Protein AF-A0A2V7WGE5-F1 (afdb_monomer_lite)

Secondary structure (DSSP, 8-state):
-HHHHHHHHHHHHHHHHHHHHHHS-S----SS-TTSSS-HHHHHHHHHHHHHHHHHHTTS---S-HHHHHHHHHHHHHHHHIIIIIS-PPPSS-HHHHHHHHHHHHHH-S-PPPGGGGGGS--

pLDDT: mean 76.44, std 15.24, range [42.5, 96.88]

Radius of gyration: 19.07 Å; chains: 1; bounding box: 34×36×64 Å

Structure (mmCIF, N/CA/C/O backbone):
data_AF-A0A2V7WGE5-F1
#
_entry.id   AF-A0A2V7WGE5-F1
#
loop_
_atom_site.group_PDB
_atom_site.id
_atom_site.type_symbol
_atom_site.label_atom_id
_atom_site.label_alt_id
_atom_site.label_comp_id
_atom_site.label_asym_id
_atom_site.label_entity_id
_atom_site.label_seq_id
_atom_site.pdbx_PDB_ins_code
_atom_site.Cartn_x
_atom_site.Cartn_y
_atom_site.Cartn_z
_atom_site.occupancy
_atom_site.B_iso_or_equiv
_atom_site.auth_seq_id
_atom_site.auth_comp_id
_atom_site.auth_asym_id
_atom_site.auth_atom_id
_atom_site.pdbx_PDB_model_num
ATOM 1 N N . MET A 1 1 ? 4.518 19.421 1.628 1.00 55.22 1 MET A N 1
ATOM 2 C CA . MET A 1 1 ? 5.176 18.110 1.843 1.00 55.22 1 MET A CA 1
ATOM 3 C C . MET A 1 1 ? 4.694 17.0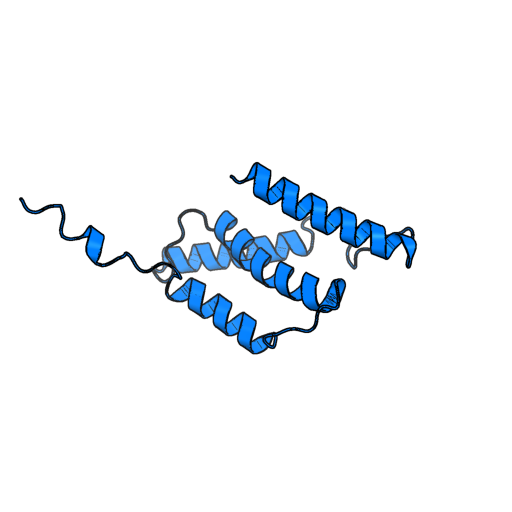64 0.841 1.00 55.22 1 MET A C 1
ATOM 5 O O . MET A 1 1 ? 5.531 16.536 0.125 1.00 55.22 1 MET A O 1
ATOM 9 N N . VAL A 1 2 ? 3.380 16.830 0.714 1.00 62.56 2 VAL A N 1
ATOM 10 C CA . VAL A 1 2 ? 2.806 15.893 -0.279 1.00 62.56 2 VAL A CA 1
ATOM 11 C C . VAL A 1 2 ? 3.229 16.200 -1.734 1.00 62.56 2 VAL A C 1
ATOM 13 O O . VAL A 1 2 ? 3.759 15.292 -2.367 1.00 62.56 2 VAL A O 1
ATOM 16 N N . PRO A 1 3 ? 3.194 17.460 -2.229 1.00 67.31 3 PRO A N 1
ATOM 17 C CA . PRO A 1 3 ? 3.571 17.749 -3.624 1.00 67.31 3 PRO A CA 1
ATOM 18 C C . PRO A 1 3 ? 5.054 17.502 -3.942 1.00 67.31 3 PRO A C 1
ATOM 20 O O . PRO A 1 3 ? 5.417 17.148 -5.059 1.00 67.31 3 PRO A O 1
ATOM 23 N N . PHE A 1 4 ? 5.935 17.672 -2.949 1.00 57.06 4 PHE A N 1
ATOM 24 C CA . PHE A 1 4 ? 7.369 17.417 -3.105 1.00 57.06 4 PHE A CA 1
ATOM 25 C C . PHE A 1 4 ? 7.662 15.916 -3.203 1.00 57.06 4 PHE A C 1
ATOM 27 O O . PHE A 1 4 ? 8.442 15.494 -4.054 1.00 57.06 4 PHE A O 1
ATOM 34 N N . LEU A 1 5 ? 7.014 15.110 -2.355 1.00 48.75 5 LEU A N 1
ATOM 35 C CA . LEU A 1 5 ? 7.140 13.653 -2.397 1.00 48.75 5 LEU A CA 1
ATOM 36 C C . LEU A 1 5 ? 6.595 13.095 -3.715 1.00 48.75 5 LEU A C 1
ATOM 38 O O . LEU A 1 5 ? 7.262 12.279 -4.344 1.00 48.75 5 LEU A O 1
ATOM 42 N N . GLU A 1 6 ? 5.440 13.583 -4.168 1.00 60.00 6 GLU A N 1
ATOM 43 C CA . GLU A 1 6 ? 4.871 13.230 -5.474 1.00 60.00 6 GLU A CA 1
ATOM 44 C C . GLU A 1 6 ? 5.815 13.595 -6.622 1.00 60.00 6 GLU A C 1
ATOM 46 O O . GLU A 1 6 ? 6.101 12.755 -7.472 1.00 60.00 6 GLU A O 1
ATOM 51 N N . SER A 1 7 ? 6.366 14.813 -6.610 1.00 58.72 7 SER A N 1
ATOM 52 C CA . SER A 1 7 ? 7.320 15.270 -7.623 1.00 58.72 7 SER A CA 1
ATOM 53 C C . SER A 1 7 ? 8.575 14.393 -7.672 1.00 58.72 7 SER A C 1
ATOM 55 O O . SER A 1 7 ? 8.987 13.980 -8.755 1.00 58.72 7 SER A O 1
ATOM 57 N N . LYS A 1 8 ? 9.156 14.041 -6.518 1.00 61.22 8 LYS A N 1
ATOM 58 C CA . LYS A 1 8 ? 10.384 13.233 -6.456 1.00 61.22 8 LYS A CA 1
ATOM 59 C C . LYS A 1 8 ? 10.161 11.766 -6.804 1.00 61.22 8 LYS A C 1
ATOM 61 O O . LYS A 1 8 ? 10.996 11.167 -7.482 1.00 61.22 8 LYS A O 1
ATOM 66 N N . LEU A 1 9 ? 9.039 11.187 -6.377 1.00 67.81 9 LEU A N 1
ATOM 67 C CA . LEU A 1 9 ? 8.656 9.835 -6.782 1.00 67.81 9 LEU A CA 1
ATOM 68 C C . LEU A 1 9 ? 8.364 9.785 -8.285 1.00 67.81 9 LEU A C 1
ATOM 70 O O . LEU A 1 9 ? 8.871 8.899 -8.969 1.00 67.81 9 LEU A O 1
ATOM 74 N N . GLY A 1 10 ? 7.633 10.771 -8.811 1.00 67.62 10 GLY A N 1
ATOM 75 C CA . GLY A 1 10 ? 7.358 10.909 -10.240 1.00 67.62 10 GLY A CA 1
ATOM 76 C C . GLY A 1 10 ? 8.629 11.058 -11.076 1.00 67.62 10 GLY A C 1
ATOM 77 O O . GLY A 1 10 ? 8.787 10.358 -12.071 1.00 67.62 10 GLY A O 1
ATOM 78 N N . GLU A 1 11 ? 9.573 11.901 -10.650 1.00 65.12 11 GLU A N 1
ATOM 79 C CA . GLU A 1 11 ? 10.872 12.094 -11.308 1.00 65.12 11 GLU A CA 1
ATOM 80 C C . GLU A 1 11 ? 11.688 10.791 -11.359 1.00 65.12 11 GLU A C 1
ATOM 82 O O . GLU A 1 11 ? 12.223 10.440 -12.412 1.00 65.12 11 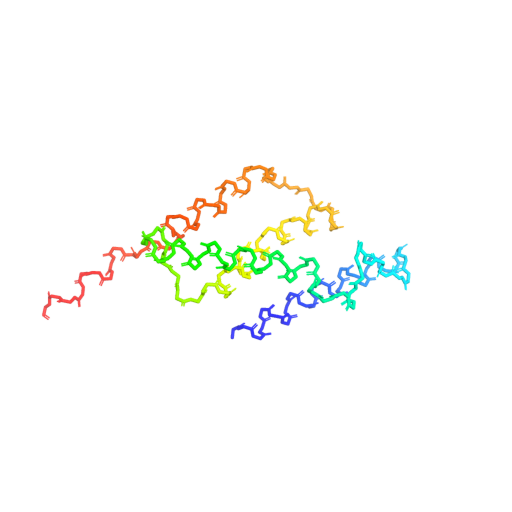GLU A O 1
ATOM 87 N N . ASN A 1 12 ? 11.747 10.041 -10.253 1.00 61.03 12 ASN A N 1
ATOM 88 C CA . ASN A 1 12 ? 12.465 8.765 -10.193 1.00 61.03 12 ASN A CA 1
ATOM 89 C C . ASN A 1 12 ? 11.814 7.686 -11.065 1.00 61.03 12 ASN A C 1
ATOM 91 O O . ASN A 1 12 ? 12.516 7.002 -11.809 1.00 61.03 12 ASN A O 1
ATOM 95 N N . ILE A 1 13 ? 10.483 7.564 -11.022 1.00 68.38 13 ILE A N 1
ATOM 96 C CA . ILE A 1 13 ? 9.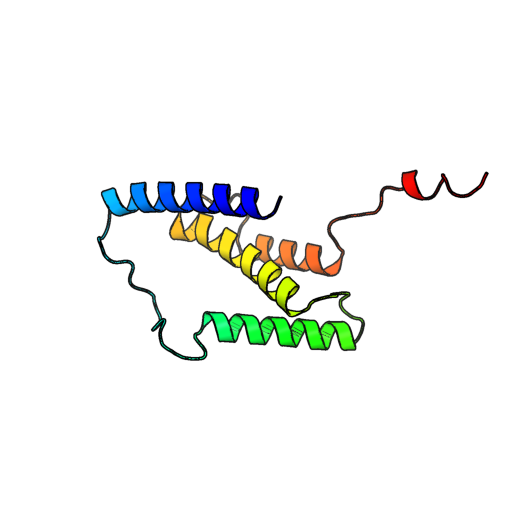738 6.629 -11.875 1.00 68.38 13 ILE A CA 1
ATOM 97 C C . ILE A 1 13 ? 9.933 6.997 -13.349 1.00 68.38 13 ILE A C 1
ATOM 99 O O . ILE A 1 13 ? 10.222 6.120 -14.157 1.00 68.38 13 ILE A O 1
ATOM 103 N N . ALA A 1 14 ? 9.838 8.280 -13.706 1.00 65.69 14 ALA A N 1
ATOM 104 C CA . ALA A 1 14 ? 10.010 8.748 -15.078 1.00 65.69 14 ALA A CA 1
ATOM 105 C C . ALA A 1 14 ? 11.436 8.523 -15.598 1.00 65.69 14 ALA A C 1
ATOM 107 O O . ALA A 1 14 ? 11.604 8.078 -16.730 1.00 65.69 14 ALA A O 1
ATOM 108 N N . ARG A 1 15 ? 12.468 8.785 -14.785 1.00 64.56 15 ARG A N 1
ATOM 109 C CA . ARG A 1 15 ? 13.867 8.496 -15.146 1.00 64.56 15 ARG A CA 1
ATOM 110 C C . ARG A 1 15 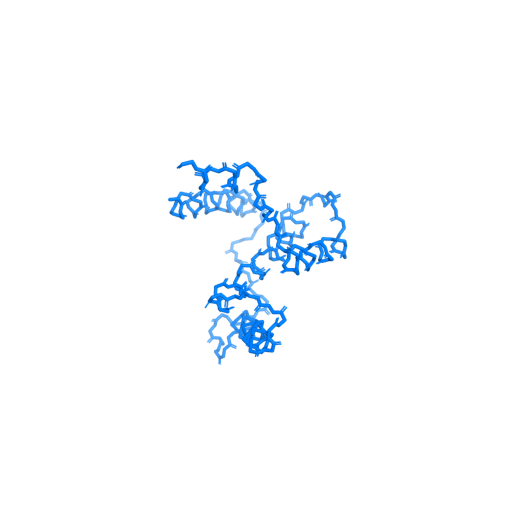? 14.104 7.006 -15.343 1.00 64.56 15 ARG A C 1
ATOM 112 O O . ARG A 1 15 ? 14.736 6.625 -16.323 1.00 64.56 15 ARG A O 1
ATOM 119 N N . TRP A 1 16 ? 13.569 6.181 -14.447 1.00 66.38 16 TRP A N 1
ATOM 120 C CA . TRP A 1 16 ? 13.686 4.731 -14.538 1.00 66.38 16 TRP A CA 1
ATOM 121 C C . TRP A 1 16 ? 12.959 4.173 -15.768 1.00 66.38 16 TRP A C 1
ATOM 123 O O . TRP A 1 16 ? 13.556 3.426 -16.541 1.00 66.38 16 TRP A O 1
ATOM 133 N N . LEU A 1 17 ? 11.708 4.591 -16.000 1.00 66.69 17 LEU A N 1
ATOM 134 C CA . LEU A 1 17 ? 10.946 4.228 -17.195 1.00 66.69 17 LEU A CA 1
ATOM 135 C C . LEU A 1 17 ? 11.677 4.678 -18.452 1.00 66.69 17 LEU A C 1
ATOM 137 O O . LEU A 1 17 ? 11.806 3.884 -19.367 1.00 66.69 17 LEU A O 1
ATOM 141 N N . ARG A 1 18 ? 12.212 5.904 -18.489 1.00 64.81 18 ARG A N 1
ATOM 142 C CA . ARG A 1 18 ? 12.961 6.420 -19.640 1.00 64.81 18 ARG A CA 1
ATOM 143 C C . ARG A 1 18 ? 14.210 5.590 -19.929 1.00 64.81 18 ARG A C 1
ATOM 145 O O . ARG A 1 18 ? 14.420 5.231 -21.083 1.00 64.81 18 ARG A O 1
ATOM 152 N N . ALA A 1 19 ? 14.990 5.257 -18.898 1.00 64.31 19 ALA A N 1
ATOM 153 C CA . ALA A 1 19 ? 16.164 4.393 -19.020 1.00 64.31 19 ALA A CA 1
ATOM 154 C C . ALA A 1 19 ? 15.788 3.002 -19.558 1.00 64.31 19 ALA A C 1
ATOM 156 O O . ALA A 1 19 ? 16.416 2.520 -20.491 1.00 64.31 19 ALA A O 1
ATOM 157 N N . ARG A 1 20 ? 14.698 2.411 -19.053 1.00 59.41 20 ARG A N 1
ATOM 158 C CA . ARG A 1 20 ? 14.189 1.107 -19.505 1.00 59.41 20 ARG A CA 1
ATOM 159 C C . ARG A 1 20 ? 13.554 1.140 -20.891 1.00 59.41 20 ARG A C 1
ATOM 161 O O . ARG A 1 20 ? 13.783 0.227 -21.658 1.00 59.41 20 ARG A O 1
ATOM 168 N N . THR A 1 21 ? 12.807 2.183 -21.253 1.00 58.41 21 THR A N 1
ATOM 169 C CA . THR A 1 21 ? 12.204 2.338 -22.594 1.00 58.41 21 THR A CA 1
ATOM 170 C C . THR A 1 21 ? 13.232 2.624 -23.685 1.00 58.41 21 THR A C 1
ATOM 172 O O . THR A 1 21 ? 12.937 2.415 -24.860 1.00 58.41 21 THR A O 1
ATOM 175 N N . ALA A 1 22 ? 14.423 3.114 -23.320 1.00 57.03 22 ALA A N 1
ATOM 176 C CA . ALA A 1 22 ? 15.547 3.209 -24.245 1.00 57.03 22 ALA A CA 1
ATOM 177 C C . ALA A 1 22 ? 16.148 1.823 -24.563 1.00 57.03 22 ALA A C 1
ATOM 179 O O . ALA A 1 22 ? 16.700 1.658 -25.647 1.00 57.03 22 ALA A O 1
ATOM 180 N N . GLU A 1 23 ? 15.987 0.838 -23.669 1.00 53.81 23 GLU A N 1
ATOM 181 C CA . GLU A 1 23 ? 16.419 -0.557 -23.859 1.00 53.81 23 GLU A CA 1
ATOM 182 C C . GLU A 1 23 ? 15.293 -1.494 -24.355 1.00 53.81 23 GLU A C 1
ATOM 184 O O . GLU A 1 23 ? 15.549 -2.358 -25.188 1.00 53.81 23 GLU A O 1
ATOM 189 N N . GLU A 1 24 ? 14.039 -1.334 -23.912 1.00 53.53 24 GLU A N 1
ATOM 190 C CA . GLU A 1 24 ? 12.933 -2.275 -24.146 1.00 53.53 24 GLU A CA 1
ATOM 191 C C . GLU A 1 24 ? 11.568 -1.551 -24.299 1.00 53.53 24 GLU A C 1
ATOM 193 O O . GLU A 1 24 ? 11.022 -0.981 -23.358 1.00 53.53 24 GLU A O 1
ATOM 198 N N . ALA A 1 25 ? 10.973 -1.657 -25.492 1.00 46.25 25 ALA A N 1
ATOM 199 C CA . ALA A 1 25 ? 9.536 -1.545 -25.794 1.00 46.25 25 ALA A CA 1
ATOM 200 C C . ALA A 1 25 ? 8.813 -0.174 -25.688 1.00 46.25 25 ALA A C 1
ATOM 202 O O . ALA A 1 25 ? 8.471 0.348 -24.630 1.00 46.25 25 ALA A O 1
ATOM 203 N N . ARG A 1 26 ? 8.379 0.316 -26.858 1.00 51.25 26 ARG A N 1
ATOM 204 C CA . ARG A 1 26 ? 7.485 1.471 -27.079 1.00 51.25 26 ARG A CA 1
ATOM 205 C C . ARG A 1 26 ? 6.013 1.262 -26.664 1.00 51.25 26 ARG A C 1
ATOM 207 O O . ARG A 1 26 ? 5.172 2.074 -27.036 1.00 51.25 26 ARG A O 1
ATOM 214 N N . THR A 1 27 ? 5.662 0.232 -25.897 1.00 54.59 27 THR A N 1
ATOM 215 C CA . THR A 1 27 ? 4.262 -0.039 -25.517 1.00 54.59 27 THR A CA 1
ATOM 216 C C . THR A 1 27 ? 4.185 -0.773 -24.182 1.00 54.59 27 THR A C 1
ATOM 218 O O . THR A 1 27 ? 4.439 -1.973 -24.106 1.00 54.59 27 THR A O 1
ATOM 221 N N . LEU A 1 28 ? 3.815 -0.052 -23.122 1.00 60.28 28 LEU A N 1
ATOM 222 C CA . LEU A 1 28 ? 3.495 -0.637 -21.821 1.00 60.28 28 LEU A CA 1
ATOM 223 C C . LEU A 1 28 ? 2.138 -1.358 -21.920 1.00 60.28 28 LEU A C 1
ATOM 225 O O . LEU A 1 28 ? 1.087 -0.730 -21.804 1.00 60.28 28 LEU A O 1
ATOM 229 N N . THR A 1 29 ? 2.146 -2.665 -22.165 1.00 62.94 29 THR A N 1
ATOM 230 C CA . THR A 1 29 ? 0.917 -3.472 -22.178 1.00 62.94 29 THR A CA 1
ATOM 231 C C . THR A 1 29 ? 0.509 -3.802 -20.743 1.00 62.94 29 THR A C 1
ATOM 233 O O . THR A 1 29 ? 1.237 -4.485 -20.023 1.00 62.94 29 THR A O 1
ATOM 236 N N . LEU A 1 30 ? -0.651 -3.306 -20.306 1.00 66.75 30 LEU A N 1
ATOM 237 C CA . LEU A 1 30 ? -1.215 -3.664 -19.004 1.00 66.75 30 LEU A CA 1
ATOM 238 C C . LEU A 1 30 ? -1.786 -5.091 -19.048 1.00 66.75 30 LEU A C 1
ATOM 240 O O . LEU A 1 30 ? -2.365 -5.478 -20.062 1.00 66.75 30 LEU A O 1
ATOM 244 N N . PRO A 1 31 ? -1.708 -5.861 -17.947 1.00 74.00 31 PRO A N 1
ATOM 245 C CA . PRO A 1 31 ? -2.296 -7.201 -17.873 1.00 74.00 31 PRO A CA 1
ATOM 246 C C . PRO A 1 31 ? -3.829 -7.179 -17.709 1.00 74.00 31 PRO A C 1
ATOM 248 O O . PRO A 1 31 ? -4.435 -8.206 -17.423 1.00 74.00 31 PRO A O 1
ATOM 251 N N . PHE A 1 32 ? -4.456 -6.007 -17.827 1.00 74.62 32 PHE A N 1
ATOM 252 C CA . PHE A 1 32 ? -5.898 -5.799 -17.732 1.00 74.62 32 PHE A CA 1
ATOM 253 C C . PHE A 1 32 ? -6.322 -4.627 -18.623 1.00 74.62 32 PHE A C 1
ATOM 255 O O . PHE A 1 32 ? -5.506 -3.753 -18.926 1.00 74.62 32 PHE A O 1
ATOM 262 N N . ASP A 1 33 ? -7.602 -4.576 -18.998 1.00 79.44 33 ASP A N 1
ATOM 263 C CA . ASP A 1 33 ? -8.156 -3.435 -19.728 1.00 79.44 33 ASP A CA 1
ATOM 264 C C . ASP A 1 33 ? -8.353 -2.238 -18.773 1.00 79.44 33 ASP A C 1
ATOM 266 O O . ASP A 1 33 ? -9.165 -2.309 -17.845 1.00 79.44 33 ASP A O 1
ATOM 270 N N . PRO A 1 34 ? -7.646 -1.106 -18.963 1.00 74.00 34 PRO A N 1
ATOM 271 C CA . PRO A 1 34 ? -7.807 0.070 -18.110 1.00 74.00 34 PRO A CA 1
ATOM 272 C C . PRO A 1 34 ? -9.190 0.731 -18.223 1.00 74.00 34 PRO A C 1
ATOM 274 O O . PRO A 1 34 ? -9.545 1.541 -17.360 1.00 74.00 34 PRO A O 1
ATOM 277 N N . ARG A 1 35 ? -9.964 0.416 -19.270 1.00 82.06 35 ARG A N 1
ATOM 278 C CA . ARG A 1 35 ? -11.332 0.912 -19.470 1.00 82.06 35 ARG A CA 1
ATOM 279 C C . ARG A 1 35 ? -12.373 0.096 -18.708 1.00 82.06 35 ARG A C 1
ATOM 281 O O . ARG A 1 35 ? -13.479 0.594 -18.510 1.00 82.06 35 ARG A O 1
ATOM 288 N N . GLU A 1 36 ? -12.029 -1.105 -18.241 1.00 84.69 36 GLU A N 1
ATOM 289 C CA . GLU A 1 36 ? -12.917 -1.937 -17.430 1.00 84.69 36 GLU A CA 1
ATOM 290 C C . GLU A 1 36 ? -13.303 -1.201 -16.134 1.00 84.69 36 GLU A C 1
ATOM 292 O O . GLU A 1 36 ? -12.454 -0.649 -15.420 1.00 84.69 36 GLU A O 1
ATOM 297 N N . ARG A 1 37 ? -14.604 -1.180 -15.816 1.00 86.25 37 ARG A N 1
ATOM 298 C CA . ARG A 1 37 ? -15.143 -0.571 -14.594 1.00 86.25 37 ARG A CA 1
ATOM 299 C C . ARG A 1 37 ? -16.010 -1.585 -13.828 1.00 86.25 37 ARG A C 1
ATOM 301 O O . ARG A 1 37 ? -16.996 -2.049 -14.390 1.00 86.25 37 ARG A O 1
ATOM 308 N N . PRO A 1 38 ? -15.699 -1.881 -12.549 1.00 83.00 38 PRO A N 1
ATOM 309 C CA . PRO A 1 38 ? -14.498 -1.464 -11.819 1.00 83.00 38 PRO A CA 1
ATOM 310 C C . PRO A 1 38 ? -13.260 -2.228 -12.307 1.00 83.00 38 PRO A C 1
ATOM 312 O O . PRO A 1 38 ? -13.307 -3.447 -12.437 1.00 83.00 38 PRO A O 1
ATOM 315 N N .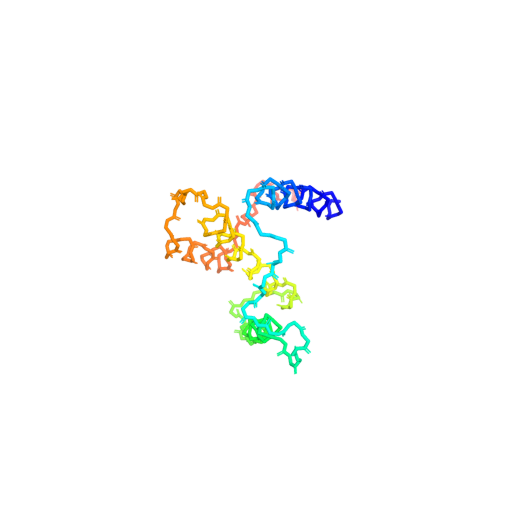 SER A 1 39 ? -12.137 -1.535 -12.511 1.00 83.38 39 SER A N 1
ATOM 316 C CA . SER A 1 39 ? -10.874 -2.178 -12.898 1.00 83.38 39 SER A CA 1
ATOM 317 C C . SER A 1 39 ? -10.333 -3.068 -11.768 1.00 83.38 39 SER A C 1
ATOM 319 O O . SER A 1 39 ? -10.666 -2.837 -10.598 1.00 83.38 39 SER A O 1
ATOM 321 N N . PRO A 1 40 ? -9.461 -4.056 -12.051 1.00 85.69 40 PRO A N 1
ATOM 322 C CA . PRO A 1 40 ? -8.901 -4.915 -11.007 1.00 85.69 40 PRO A CA 1
ATOM 323 C C . PRO A 1 40 ? -8.254 -4.152 -9.829 1.00 85.69 40 PRO A C 1
ATOM 325 O O . PRO A 1 40 ? -8.561 -4.491 -8.683 1.00 85.69 40 PRO A O 1
ATOM 328 N N . PRO A 1 41 ? -7.463 -3.074 -10.037 1.00 83.94 41 PRO A N 1
ATOM 329 C CA . PRO A 1 41 ? -6.954 -2.258 -8.930 1.00 83.94 41 PRO A CA 1
ATOM 330 C C . PRO A 1 41 ? -8.055 -1.569 -8.112 1.00 83.94 41 PRO A C 1
ATOM 332 O O . PRO A 1 41 ? -7.952 -1.483 -6.889 1.00 83.94 41 PRO A O 1
ATOM 335 N N . ALA A 1 42 ? -9.128 -1.106 -8.762 1.00 86.94 42 ALA A N 1
ATOM 336 C CA . ALA A 1 42 ? -10.257 -0.488 -8.071 1.00 86.94 42 ALA A CA 1
ATOM 337 C C . ALA A 1 42 ? -11.009 -1.505 -7.196 1.00 86.94 42 ALA A C 1
ATOM 339 O O . ALA A 1 42 ? -11.391 -1.181 -6.073 1.00 86.94 42 ALA A O 1
ATOM 340 N N . ARG A 1 43 ? -11.160 -2.750 -7.671 1.00 89.69 43 ARG A N 1
ATOM 341 C CA . ARG A 1 43 ? -11.736 -3.850 -6.881 1.00 89.69 43 ARG A CA 1
ATOM 342 C C . ARG A 1 43 ? -10.872 -4.199 -5.669 1.00 89.69 43 ARG A C 1
ATOM 344 O O . ARG A 1 43 ? -11.404 -4.371 -4.577 1.00 89.69 43 ARG A O 1
ATOM 351 N N . ALA A 1 44 ? -9.550 -4.260 -5.842 1.00 89.25 44 ALA A N 1
ATOM 352 C CA . ALA A 1 44 ? -8.620 -4.511 -4.741 1.00 89.25 44 ALA A CA 1
ATOM 353 C C . ALA A 1 44 ? -8.692 -3.409 -3.670 1.00 89.25 44 ALA A C 1
ATOM 355 O O . ALA A 1 44 ? -8.748 -3.713 -2.480 1.00 89.25 44 ALA A O 1
ATOM 356 N N . LEU A 1 45 ? -8.759 -2.139 -4.087 1.00 92.06 45 LEU A N 1
ATOM 357 C CA . LEU A 1 45 ? -8.942 -1.018 -3.168 1.00 92.06 45 LEU A CA 1
ATOM 358 C C . LEU A 1 45 ? -10.250 -1.135 -2.379 1.00 92.06 45 LEU A C 1
ATOM 360 O O . LEU A 1 45 ? -10.217 -1.044 -1.155 1.00 92.06 45 LEU A O 1
ATOM 364 N N . ALA A 1 46 ? -11.373 -1.377 -3.061 1.00 94.38 46 ALA A N 1
ATOM 365 C CA . ALA A 1 46 ? -12.677 -1.518 -2.412 1.00 94.38 46 ALA A CA 1
ATOM 366 C C . ALA A 1 46 ? -12.687 -2.660 -1.380 1.00 94.38 46 ALA A C 1
ATOM 368 O O . ALA A 1 46 ? -13.191 -2.493 -0.272 1.00 94.38 46 ALA A O 1
ATOM 369 N N . LEU A 1 47 ? -12.058 -3.795 -1.704 1.00 95.81 47 LEU A N 1
ATOM 370 C CA . LEU A 1 47 ? -11.958 -4.942 -0.801 1.00 95.81 47 LEU A CA 1
ATOM 371 C C . LEU A 1 47 ? -11.196 -4.606 0.490 1.00 95.81 47 LEU A C 1
ATOM 373 O O . LEU A 1 47 ? -11.642 -4.963 1.585 1.00 95.81 47 LEU A O 1
ATOM 377 N N . VAL A 1 48 ? -10.056 -3.919 0.375 1.00 94.50 48 VAL A N 1
ATOM 378 C CA . VAL A 1 48 ? -9.244 -3.529 1.539 1.00 94.50 48 VAL A CA 1
ATOM 379 C C . VAL A 1 48 ? -9.933 -2.423 2.341 1.00 94.50 48 VAL A C 1
ATOM 381 O O . VAL A 1 48 ? -9.965 -2.496 3.570 1.00 94.50 48 VAL A O 1
ATOM 384 N N . GLU A 1 49 ? -10.539 -1.440 1.669 1.00 96.62 49 GLU A N 1
ATOM 385 C CA . GLU A 1 49 ? -11.339 -0.387 2.306 1.00 96.62 49 GLU A CA 1
ATOM 386 C C . GLU A 1 49 ? -12.464 -0.993 3.152 1.00 96.62 49 GLU A C 1
ATOM 388 O O . GLU A 1 49 ? -12.626 -0.642 4.322 1.00 96.62 49 GLU A O 1
ATOM 393 N N . ASP A 1 50 ? -13.209 -1.949 2.598 1.00 96.88 50 ASP A N 1
ATOM 394 C CA . ASP A 1 50 ? -14.302 -2.605 3.305 1.00 96.88 50 ASP A CA 1
ATOM 395 C C . ASP A 1 50 ? -13.820 -3.449 4.483 1.00 96.88 50 ASP A C 1
ATOM 397 O O . ASP A 1 50 ? -14.475 -3.480 5.531 1.00 96.88 50 ASP A O 1
ATOM 401 N N . TYR A 1 51 ? -12.662 -4.101 4.357 1.00 93.75 51 TYR A N 1
ATOM 402 C CA . TYR A 1 51 ? -12.031 -4.773 5.488 1.00 93.75 51 TYR A CA 1
ATOM 403 C C . TYR A 1 51 ? -11.688 -3.782 6.610 1.00 93.75 51 TYR A C 1
ATOM 405 O O . TYR A 1 51 ? -12.079 -4.015 7.756 1.00 93.75 51 TYR A O 1
ATOM 413 N N . PHE A 1 52 ? -11.039 -2.653 6.303 1.00 92.88 52 PHE A N 1
ATOM 414 C CA . PHE A 1 52 ? -10.708 -1.629 7.303 1.00 92.88 52 PHE A CA 1
ATOM 415 C C . PHE A 1 52 ? -11.952 -1.008 7.929 1.00 92.88 52 PHE A C 1
ATOM 417 O O . PHE A 1 52 ? -12.015 -0.875 9.149 1.00 92.88 52 PHE A O 1
ATOM 424 N N . ARG A 1 53 ? -12.994 -0.741 7.137 1.00 93.75 53 ARG A N 1
ATOM 425 C CA . ARG A 1 53 ? -14.283 -0.251 7.640 1.00 93.75 53 ARG A CA 1
ATOM 426 C C . ARG A 1 53 ? -14.886 -1.212 8.668 1.00 93.75 53 ARG A C 1
ATOM 428 O O . ARG A 1 53 ? -15.324 -0.777 9.733 1.00 93.75 53 ARG A O 1
ATOM 435 N N . ARG A 1 54 ? -14.905 -2.520 8.377 1.00 93.81 54 ARG A N 1
ATOM 436 C CA . ARG A 1 54 ? -15.403 -3.547 9.313 1.00 93.81 54 ARG A CA 1
ATOM 437 C C . ARG A 1 54 ? -14.515 -3.669 10.550 1.00 93.81 54 ARG A C 1
ATOM 439 O O . ARG A 1 54 ? -15.036 -3.712 11.663 1.00 93.81 54 ARG A O 1
ATOM 446 N N . ALA A 1 55 ? -13.196 -3.682 10.371 1.00 89.25 55 ALA A N 1
ATOM 447 C CA . ALA A 1 55 ? -12.241 -3.772 11.470 1.00 89.25 55 ALA A CA 1
ATOM 448 C C . ALA A 1 55 ? -12.390 -2.591 12.443 1.00 89.25 55 ALA A C 1
ATOM 450 O O . ALA A 1 55 ? -12.473 -2.816 13.652 1.00 89.25 55 ALA A O 1
ATOM 451 N N . SER A 1 56 ? -12.540 -1.366 11.930 1.00 87.12 56 SER A N 1
ATOM 452 C CA . SER A 1 56 ? -12.770 -0.173 12.749 1.00 87.12 56 SER A CA 1
ATOM 453 C C . SER A 1 56 ? -14.105 -0.193 13.480 1.00 87.12 56 SER A C 1
ATOM 455 O O . SER A 1 56 ? -14.137 0.092 14.673 1.00 87.12 56 SER A O 1
ATOM 457 N N . ARG A 1 57 ? -15.193 -0.626 12.828 1.00 88.44 57 ARG A N 1
ATOM 458 C CA . ARG A 1 57 ? -16.494 -0.809 13.503 1.00 88.44 57 ARG A CA 1
ATOM 459 C C . ARG A 1 57 ? -16.431 -1.810 14.660 1.00 88.44 57 ARG A C 1
ATOM 461 O O . ARG A 1 57 ? -17.162 -1.657 15.627 1.00 88.44 57 ARG A O 1
ATOM 468 N N . SER A 1 58 ? -15.561 -2.815 14.568 1.00 89.19 58 SER A N 1
ATOM 469 C CA . SER A 1 58 ? -15.349 -3.814 15.626 1.00 89.19 58 SER A CA 1
ATOM 470 C C . SER A 1 58 ? -14.295 -3.421 16.673 1.00 89.19 58 SER A C 1
ATOM 472 O O . SER A 1 58 ? -13.938 -4.249 17.505 1.00 89.19 58 SER A O 1
ATOM 474 N N . GLY A 1 59 ? -13.737 -2.206 16.604 1.00 83.00 59 GLY A N 1
ATOM 475 C CA . GLY A 1 59 ? -12.681 -1.742 17.513 1.00 83.00 59 GLY A CA 1
ATOM 476 C C . GLY A 1 59 ? -11.316 -2.417 17.318 1.00 83.00 59 GLY A C 1
ATOM 477 O O . GLY A 1 59 ? -10.410 -2.217 18.118 1.00 83.00 59 GLY A O 1
ATOM 478 N N . ARG A 1 60 ? -11.135 -3.218 16.258 1.00 83.19 60 ARG A N 1
ATOM 479 C CA . ARG A 1 60 ? -9.877 -3.934 15.971 1.00 83.19 60 ARG A CA 1
ATOM 480 C C . ARG A 1 60 ? -8.815 -3.060 15.307 1.00 83.19 60 ARG A C 1
ATOM 482 O O . ARG A 1 60 ? -7.661 -3.474 15.234 1.00 83.19 60 ARG A O 1
ATOM 489 N N . LEU A 1 61 ? -9.209 -1.909 14.763 1.00 83.94 61 LEU A N 1
ATOM 490 C CA . LEU A 1 61 ? -8.325 -1.019 14.019 1.00 83.94 61 LEU A CA 1
ATOM 491 C C . LEU A 1 61 ? -8.779 0.438 14.146 1.00 83.94 61 LEU A C 1
ATOM 493 O O . LEU A 1 61 ? -9.911 0.772 13.801 1.00 83.94 61 LEU A O 1
ATOM 497 N N . GLU A 1 62 ? -7.883 1.323 14.567 1.00 85.38 62 GLU A N 1
ATOM 498 C CA . GLU A 1 62 ? -8.151 2.761 14.611 1.00 85.38 62 GLU A CA 1
ATOM 499 C C . GLU A 1 62 ? -7.739 3.420 13.293 1.00 85.38 62 GLU A C 1
ATOM 501 O O . GLU A 1 62 ? -6.565 3.694 13.048 1.00 85.38 62 GLU A O 1
ATOM 506 N N . VAL A 1 63 ? -8.718 3.684 12.425 1.00 85.12 63 VAL A N 1
ATOM 507 C CA . VAL A 1 63 ? -8.505 4.384 11.154 1.00 85.12 63 VAL A CA 1
ATOM 508 C C . VAL A 1 63 ? -9.552 5.472 10.992 1.00 85.12 63 VAL A C 1
ATOM 510 O O . VAL A 1 63 ? -10.746 5.194 11.049 1.00 85.12 63 VAL A O 1
ATOM 513 N N . ARG A 1 64 ? -9.114 6.714 10.762 1.00 86.56 64 ARG A N 1
ATOM 514 C CA . ARG A 1 64 ? -10.029 7.844 10.519 1.00 86.56 64 ARG A CA 1
ATOM 515 C C . ARG A 1 64 ? -10.633 7.812 9.118 1.00 86.56 64 ARG A C 1
ATOM 517 O O . ARG A 1 64 ? -11.816 8.075 8.955 1.00 86.56 64 ARG A O 1
ATOM 524 N N . ASP A 1 65 ? -9.812 7.473 8.129 1.00 91.50 65 ASP A N 1
ATOM 525 C CA . ASP A 1 65 ? -10.203 7.352 6.726 1.00 91.50 65 ASP A CA 1
ATOM 526 C C . ASP A 1 65 ? -9.822 5.947 6.219 1.00 91.50 65 ASP A C 1
ATOM 528 O O . ASP A 1 65 ? -8.651 5.698 5.901 1.00 91.50 65 ASP A O 1
ATOM 532 N N . PRO A 1 66 ? -10.785 5.004 6.168 1.00 91.88 66 PRO A N 1
ATOM 533 C CA . PRO A 1 66 ? -10.543 3.642 5.699 1.00 91.88 66 PRO A CA 1
ATOM 534 C C . PRO A 1 66 ? -10.006 3.574 4.268 1.00 91.88 66 PRO A C 1
ATOM 536 O O . PRO A 1 66 ? -9.204 2.692 3.961 1.00 91.88 66 PRO A O 1
ATOM 539 N N . ARG A 1 67 ? -10.409 4.505 3.397 1.00 94.00 67 ARG A N 1
ATOM 540 C CA . ARG A 1 67 ? -10.005 4.517 1.991 1.00 94.00 67 ARG A CA 1
ATOM 541 C C . ARG A 1 67 ? -8.572 5.003 1.838 1.00 94.00 67 ARG A C 1
ATOM 543 O O . ARG A 1 67 ? -7.782 4.362 1.145 1.00 94.00 67 ARG A O 1
ATOM 550 N N . ALA A 1 68 ? -8.212 6.092 2.517 1.00 92.19 68 ALA A N 1
ATOM 551 C CA . ALA A 1 68 ? -6.831 6.570 2.546 1.00 92.19 68 ALA A CA 1
ATOM 552 C C . ALA A 1 68 ? -5.887 5.523 3.156 1.00 92.19 68 ALA A C 1
ATOM 554 O O . ALA A 1 68 ? -4.795 5.292 2.636 1.00 92.19 68 ALA A O 1
ATOM 555 N N . ALA A 1 69 ? -6.316 4.830 4.214 1.00 91.94 69 ALA A N 1
ATOM 556 C CA . ALA A 1 69 ? -5.529 3.747 4.789 1.00 91.94 69 ALA A CA 1
ATOM 557 C C . ALA A 1 69 ? -5.383 2.555 3.841 1.00 91.94 69 ALA A C 1
ATOM 559 O O . ALA A 1 69 ? -4.286 2.013 3.724 1.00 91.94 69 ALA A O 1
ATOM 560 N N . ALA A 1 70 ? -6.448 2.161 3.139 1.00 92.25 70 ALA A N 1
ATOM 561 C CA . ALA A 1 70 ? -6.387 1.087 2.152 1.00 92.25 70 ALA A CA 1
ATOM 562 C C . ALA A 1 70 ? -5.399 1.418 1.022 1.00 92.25 70 ALA A C 1
ATOM 564 O O . ALA A 1 70 ? -4.576 0.576 0.660 1.00 92.25 70 ALA A O 1
ATOM 565 N N . LEU A 1 71 ? -5.408 2.663 0.531 1.00 93.31 71 LEU A N 1
ATOM 566 C CA . LEU A 1 71 ? -4.410 3.156 -0.423 1.00 93.31 71 LEU A CA 1
ATOM 567 C C . LEU A 1 71 ? -2.986 3.086 0.144 1.00 93.31 71 LEU A C 1
ATOM 569 O O . LEU A 1 71 ? -2.086 2.604 -0.538 1.00 93.31 71 LEU A O 1
ATOM 573 N N . ALA A 1 72 ? -2.773 3.517 1.389 1.00 91.81 72 ALA A N 1
ATOM 574 C CA . ALA A 1 72 ? -1.458 3.471 2.028 1.00 91.81 72 ALA A CA 1
ATOM 575 C C . ALA A 1 72 ? -0.955 2.033 2.258 1.00 91.81 72 ALA A C 1
ATOM 577 O O . ALA A 1 72 ? 0.241 1.763 2.130 1.00 91.81 72 ALA A O 1
ATOM 578 N N . PHE A 1 73 ? -1.852 1.103 2.587 1.00 91.38 73 PHE A N 1
ATOM 579 C CA . PHE A 1 73 ? -1.538 -0.316 2.745 1.00 91.38 73 PHE A CA 1
ATOM 580 C C . PHE A 1 73 ? -1.144 -0.945 1.403 1.00 91.38 73 PHE A C 1
ATOM 582 O O . PHE A 1 73 ? -0.065 -1.526 1.277 1.00 91.38 73 PHE A O 1
ATOM 589 N N . LEU A 1 74 ? -1.977 -0.767 0.372 1.00 90.50 74 LEU A N 1
ATOM 590 C CA . LEU A 1 74 ? -1.699 -1.263 -0.978 1.00 90.50 74 LEU A CA 1
ATOM 591 C C . LEU A 1 74 ? -0.438 -0.626 -1.573 1.00 90.50 74 LEU A C 1
ATOM 593 O O . LEU A 1 74 ? 0.333 -1.311 -2.240 1.00 90.50 74 LEU A O 1
ATOM 597 N N . GLY A 1 75 ? -0.190 0.655 -1.290 1.00 90.56 75 GLY A N 1
ATOM 598 C CA . GLY A 1 75 ? 0.998 1.378 -1.737 1.00 90.56 75 GLY A CA 1
ATOM 599 C C . GLY A 1 75 ? 2.306 0.760 -1.240 1.00 90.56 75 GLY A C 1
ATOM 600 O O . GLY A 1 75 ? 3.259 0.674 -2.010 1.00 90.56 75 GLY A O 1
ATOM 601 N N . GLN A 1 76 ? 2.347 0.262 0.000 1.00 91.19 76 GLN A N 1
ATOM 602 C CA . GLN A 1 76 ? 3.528 -0.421 0.553 1.00 91.19 76 GLN A CA 1
ATOM 603 C C . GLN A 1 76 ? 3.824 -1.728 -0.191 1.00 91.19 76 GLN A C 1
ATOM 605 O O . GLN A 1 76 ? 4.952 -1.963 -0.625 1.00 91.19 76 GLN A O 1
ATOM 610 N N . LEU A 1 77 ? 2.794 -2.548 -0.414 1.00 88.56 77 LEU A N 1
ATOM 611 C CA . LEU A 1 77 ? 2.927 -3.800 -1.165 1.00 88.56 77 LEU A CA 1
ATOM 612 C C . LEU A 1 77 ? 3.333 -3.539 -2.620 1.00 88.56 77 LEU A C 1
ATOM 614 O O . LEU A 1 77 ? 4.221 -4.205 -3.152 1.00 88.56 77 LEU A O 1
ATOM 618 N N . HIS A 1 78 ? 2.715 -2.536 -3.246 1.00 86.81 78 HIS A N 1
ATOM 619 C CA . HIS A 1 78 ? 3.020 -2.140 -4.613 1.00 86.81 78 HIS A CA 1
ATOM 620 C C . HIS A 1 78 ? 4.465 -1.653 -4.754 1.00 86.81 78 HIS A C 1
ATOM 622 O O . HIS A 1 78 ? 5.155 -2.089 -5.670 1.00 86.81 78 HIS A O 1
ATOM 628 N N . ALA A 1 79 ? 4.949 -0.813 -3.834 1.00 87.12 79 ALA A N 1
ATOM 629 C CA . ALA A 1 79 ? 6.321 -0.311 -3.857 1.00 87.12 79 ALA A CA 1
ATOM 630 C C . ALA A 1 79 ? 7.349 -1.446 -3.752 1.00 87.12 79 ALA A C 1
ATOM 632 O O . ALA A 1 79 ? 8.297 -1.483 -4.535 1.00 87.12 79 ALA A O 1
ATOM 633 N N . TYR A 1 80 ? 7.134 -2.405 -2.844 1.00 87.75 80 TYR A N 1
ATOM 634 C CA . TYR A 1 80 ? 8.008 -3.571 -2.715 1.00 87.75 80 TYR A CA 1
ATOM 635 C C . TYR A 1 80 ? 8.047 -4.391 -4.014 1.00 87.75 80 TYR A C 1
ATOM 637 O O . TYR A 1 80 ? 9.117 -4.673 -4.555 1.00 87.75 80 TYR A O 1
ATOM 645 N N . VAL A 1 81 ? 6.878 -4.750 -4.558 1.00 82.69 81 VAL A N 1
ATOM 646 C CA . VAL A 1 81 ? 6.802 -5.546 -5.794 1.00 82.69 81 VAL A CA 1
ATOM 647 C C . VAL A 1 81 ? 7.412 -4.789 -6.970 1.00 82.69 81 VAL A C 1
ATOM 649 O O . VAL A 1 81 ? 8.169 -5.376 -7.740 1.00 82.69 81 VAL A O 1
ATOM 652 N N . PHE A 1 82 ? 7.141 -3.491 -7.097 1.00 80.62 82 PHE A N 1
ATOM 653 C CA . PHE A 1 82 ? 7.710 -2.656 -8.145 1.00 80.62 82 PHE A CA 1
ATOM 654 C C . PHE A 1 82 ? 9.244 -2.652 -8.086 1.00 80.62 82 PHE A C 1
ATOM 656 O O . PHE A 1 82 ? 9.891 -3.003 -9.070 1.00 80.62 82 PHE A O 1
ATOM 663 N N . LEU A 1 83 ? 9.844 -2.351 -6.933 1.00 81.69 83 LEU A N 1
ATOM 664 C CA . LEU A 1 83 ? 11.304 -2.289 -6.800 1.00 81.69 83 LEU A CA 1
ATOM 665 C C . LEU A 1 83 ? 11.978 -3.633 -7.118 1.00 81.69 83 LEU A C 1
ATOM 667 O O . LEU A 1 83 ? 12.979 -3.681 -7.833 1.00 81.69 83 LEU A O 1
ATOM 671 N N . HIS A 1 84 ? 11.410 -4.742 -6.651 1.00 81.06 84 HIS A N 1
ATOM 672 C CA . HIS A 1 84 ? 12.088 -6.036 -6.749 1.00 81.06 84 HIS A CA 1
ATOM 673 C C . HIS A 1 84 ? 11.741 -6.827 -8.014 1.00 81.06 84 HIS A C 1
ATOM 675 O O . HIS A 1 84 ? 12.586 -7.529 -8.565 1.00 81.06 84 HIS A O 1
ATOM 681 N N . ARG A 1 85 ? 10.511 -6.713 -8.525 1.00 74.19 85 ARG A N 1
ATOM 682 C CA . ARG A 1 85 ? 10.061 -7.469 -9.709 1.00 74.19 85 ARG A CA 1
ATOM 683 C C . ARG A 1 85 ? 10.130 -6.665 -10.997 1.00 74.19 85 ARG A C 1
ATOM 685 O O . ARG A 1 85 ? 10.415 -7.249 -12.039 1.00 74.19 85 ARG A O 1
ATOM 692 N N . VAL A 1 86 ? 9.906 -5.355 -10.928 1.00 72.62 86 VAL A N 1
ATOM 693 C CA . VAL A 1 86 ? 9.909 -4.477 -12.106 1.00 72.62 86 VAL A CA 1
ATOM 694 C C . VAL A 1 86 ? 11.285 -3.832 -12.267 1.00 72.62 86 VAL A C 1
ATOM 696 O O . VAL A 1 86 ? 11.951 -4.047 -13.281 1.00 72.62 86 VAL A O 1
ATOM 699 N N . VAL A 1 87 ? 11.776 -3.156 -11.224 1.00 76.75 87 VAL A N 1
ATOM 700 C CA . VAL A 1 87 ? 13.097 -2.502 -11.220 1.00 76.75 87 VAL A CA 1
ATOM 701 C C . VAL A 1 87 ? 14.256 -3.500 -11.098 1.00 76.75 87 VAL A C 1
ATOM 703 O O . VAL A 1 87 ? 15.367 -3.176 -11.509 1.00 76.75 87 VAL A O 1
ATOM 706 N N . ARG A 1 88 ? 13.985 -4.746 -10.677 1.00 77.88 88 ARG A N 1
ATOM 707 C CA . ARG A 1 88 ? 14.976 -5.832 -10.511 1.00 77.88 88 ARG A CA 1
ATOM 708 C C . ARG A 1 88 ? 16.069 -5.512 -9.481 1.00 77.88 88 ARG A C 1
ATOM 710 O O . ARG A 1 88 ? 17.186 -5.999 -9.600 1.00 77.88 88 ARG A O 1
ATOM 717 N N . ILE A 1 89 ? 15.748 -4.710 -8.466 1.00 82.44 89 ILE A N 1
ATOM 718 C CA . ILE A 1 89 ? 16.622 -4.542 -7.298 1.00 82.44 89 ILE A CA 1
ATOM 719 C C . ILE A 1 89 ? 16.493 -5.787 -6.423 1.00 82.44 89 ILE A C 1
ATOM 721 O O . ILE A 1 89 ? 15.376 -6.194 -6.108 1.00 82.44 89 ILE A O 1
ATOM 725 N N . GLU A 1 90 ? 17.607 -6.371 -5.992 1.00 88.94 90 GLU A N 1
ATOM 726 C CA . GLU A 1 90 ? 17.580 -7.527 -5.091 1.00 88.94 90 GLU A CA 1
ATOM 727 C C . GLU A 1 90 ? 16.897 -7.163 -3.755 1.00 88.94 90 GLU A C 1
ATOM 729 O O . GLU A 1 90 ? 17.233 -6.138 -3.146 1.00 88.94 90 GLU A O 1
ATOM 734 N N . PRO A 1 91 ? 15.905 -7.941 -3.284 1.00 86.25 91 PRO A N 1
ATOM 735 C CA . PRO A 1 91 ? 15.271 -7.689 -1.999 1.00 86.25 91 PRO A CA 1
ATOM 736 C C . PRO A 1 91 ? 16.211 -7.951 -0.821 1.00 86.25 91 PRO A C 1
ATOM 738 O O . PRO A 1 91 ? 16.610 -9.081 -0.564 1.00 86.25 91 PRO A O 1
ATOM 741 N N . ALA A 1 92 ? 16.447 -6.921 -0.003 1.00 88.56 92 ALA A N 1
ATOM 742 C CA . ALA A 1 92 ? 17.122 -7.076 1.290 1.00 88.56 92 ALA A CA 1
ATOM 743 C C . ALA A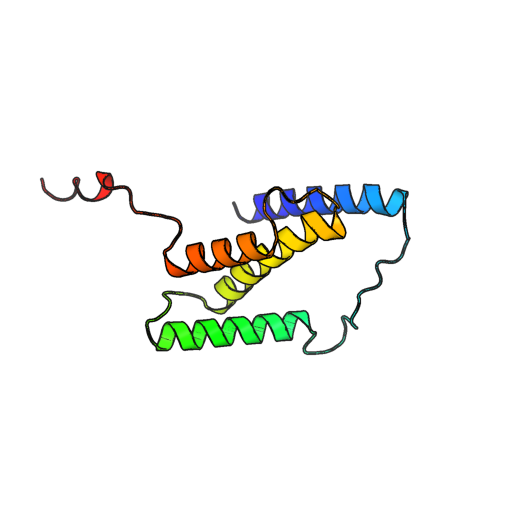 1 92 ? 16.306 -7.918 2.295 1.00 88.56 92 ALA A C 1
ATOM 745 O O . ALA A 1 92 ? 16.855 -8.474 3.243 1.00 88.56 92 ALA A O 1
ATOM 746 N N . VAL A 1 93 ? 14.984 -7.997 2.106 1.00 90.56 93 VAL A N 1
ATOM 747 C CA . VAL A 1 93 ? 14.058 -8.786 2.930 1.00 90.56 93 VAL A CA 1
ATOM 748 C C . VAL A 1 93 ? 13.113 -9.535 2.004 1.00 90.56 93 VAL A C 1
ATOM 750 O O . VAL A 1 93 ? 12.494 -8.911 1.147 1.00 90.56 93 VAL A O 1
ATOM 753 N N . ALA A 1 94 ? 12.960 -10.848 2.186 1.00 90.06 94 ALA A N 1
ATOM 754 C CA . ALA A 1 94 ? 12.053 -11.668 1.382 1.00 90.06 94 ALA A CA 1
ATOM 755 C C . ALA A 1 94 ? 10.580 -11.237 1.526 1.00 90.06 94 ALA A C 1
ATOM 757 O O . ALA A 1 94 ? 10.144 -10.823 2.602 1.00 90.06 94 ALA A O 1
ATOM 758 N N . LEU A 1 95 ? 9.792 -11.396 0.454 1.00 85.88 95 LEU A N 1
ATOM 759 C CA . LEU A 1 95 ? 8.397 -10.936 0.398 1.00 85.88 95 LEU A CA 1
ATOM 760 C C . LEU A 1 95 ? 7.531 -11.448 1.563 1.00 85.88 95 LEU A C 1
ATOM 762 O O . LEU A 1 95 ? 6.838 -10.619 2.153 1.00 85.88 95 LEU A O 1
ATOM 766 N N . PRO A 1 96 ? 7.569 -12.742 1.953 1.00 89.50 96 PRO A N 1
ATOM 767 C CA . PRO A 1 96 ? 6.769 -13.218 3.083 1.00 89.50 96 PRO A CA 1
ATOM 768 C C . PRO A 1 96 ? 7.071 -12.441 4.368 1.00 89.50 96 PRO A C 1
ATOM 770 O O . PRO A 1 96 ? 6.162 -11.953 5.038 1.00 89.50 96 PRO A O 1
ATOM 773 N N . ARG A 1 97 ? 8.360 -12.218 4.649 1.00 90.94 97 ARG A N 1
ATOM 774 C CA . ARG A 1 97 ? 8.805 -11.484 5.835 1.00 90.94 97 ARG A CA 1
ATOM 775 C C . ARG A 1 97 ? 8.446 -9.999 5.776 1.00 90.94 97 ARG A C 1
ATOM 777 O O . ARG A 1 97 ? 8.100 -9.402 6.796 1.00 90.94 97 ARG A O 1
ATOM 784 N N . TYR A 1 98 ? 8.500 -9.397 4.590 1.00 92.00 98 TYR A N 1
ATOM 785 C CA . TYR A 1 98 ? 8.055 -8.021 4.386 1.00 92.00 98 TYR A CA 1
ATOM 786 C C . TYR A 1 98 ? 6.552 -7.867 4.664 1.00 92.00 98 TYR A C 1
ATOM 788 O O . TYR A 1 98 ? 6.159 -6.958 5.393 1.00 92.00 98 TYR A O 1
ATOM 796 N N . VAL A 1 99 ? 5.716 -8.782 4.159 1.00 88.75 99 VAL A N 1
ATOM 797 C CA . VAL A 1 99 ? 4.259 -8.762 4.384 1.00 88.75 99 VAL A CA 1
ATOM 798 C C . VAL A 1 99 ? 3.926 -8.888 5.871 1.00 88.75 99 VAL A C 1
ATOM 800 O O . VAL A 1 99 ? 3.124 -8.103 6.378 1.00 88.75 99 VAL A O 1
ATOM 803 N N . GLU A 1 100 ? 4.575 -9.808 6.591 1.00 90.69 100 GLU A N 1
ATOM 804 C CA . GLU A 1 100 ? 4.434 -9.918 8.052 1.00 90.69 100 GLU A CA 1
ATOM 805 C C . GLU A 1 100 ? 4.768 -8.601 8.759 1.00 90.69 100 GLU A C 1
ATOM 807 O O . GLU A 1 100 ? 4.031 -8.160 9.641 1.00 90.69 100 GLU A O 1
ATOM 812 N N . THR A 1 101 ? 5.852 -7.947 8.337 1.00 91.06 101 THR A N 1
ATOM 813 C CA . THR A 1 101 ? 6.314 -6.684 8.925 1.00 91.06 101 THR A CA 1
ATOM 814 C C . THR A 1 101 ? 5.316 -5.552 8.674 1.00 91.06 101 THR A C 1
ATOM 816 O O . THR A 1 101 ? 5.004 -4.792 9.590 1.00 91.06 101 THR A O 1
ATOM 819 N N . VAL A 1 102 ? 4.757 -5.453 7.462 1.00 90.25 102 VAL A N 1
ATOM 820 C CA . VAL A 1 102 ? 3.700 -4.479 7.148 1.00 90.25 102 VAL A CA 1
ATOM 821 C C . VAL A 1 102 ? 2.492 -4.709 8.060 1.00 90.25 102 VAL A C 1
ATOM 823 O O . VAL A 1 102 ? 2.017 -3.770 8.698 1.00 90.25 102 VAL A O 1
ATOM 826 N N . VAL A 1 103 ? 2.021 -5.951 8.193 1.00 87.50 103 VAL A N 1
ATOM 827 C CA . VAL A 1 103 ? 0.886 -6.277 9.075 1.00 87.50 103 VAL A CA 1
ATOM 828 C C . VAL A 1 103 ? 1.190 -5.929 10.535 1.00 87.50 103 VAL A C 1
ATOM 830 O O . VAL A 1 103 ? 0.333 -5.370 11.222 1.00 87.50 103 VAL A O 1
ATOM 833 N N . GLU A 1 104 ? 2.403 -6.209 11.015 1.00 87.38 104 GLU A N 1
ATOM 834 C CA . GLU A 1 104 ? 2.829 -5.855 12.369 1.00 87.38 104 GLU A CA 1
ATOM 835 C C . GLU A 1 104 ? 2.773 -4.340 12.611 1.00 87.38 104 GLU A C 1
ATOM 837 O O . GLU A 1 104 ? 2.205 -3.902 13.617 1.00 87.38 104 GLU A O 1
ATOM 842 N N . VAL A 1 105 ? 3.307 -3.546 11.679 1.00 87.38 105 VAL A N 1
ATOM 843 C CA . VAL A 1 105 ? 3.299 -2.077 11.741 1.00 87.38 105 VAL A CA 1
ATOM 844 C C . VAL A 1 105 ? 1.874 -1.536 11.824 1.00 87.38 105 VAL A C 1
ATOM 846 O O . VAL A 1 105 ? 1.586 -0.692 12.673 1.00 87.38 105 VAL A O 1
ATOM 849 N N . TRP A 1 106 ? 0.968 -2.047 10.991 1.00 82.69 106 TRP A N 1
ATOM 850 C CA . TRP A 1 106 ? -0.436 -1.635 11.006 1.00 82.69 106 TRP A CA 1
ATOM 851 C C . TRP A 1 106 ? -1.174 -2.072 12.275 1.00 82.69 106 TRP A C 1
ATOM 853 O O . TRP A 1 106 ? -2.055 -1.356 12.743 1.00 82.69 106 TRP A O 1
ATOM 863 N N . ARG A 1 107 ? -0.808 -3.216 12.866 1.00 79.44 107 ARG A N 1
ATOM 864 C CA . ARG A 1 107 ? -1.435 -3.722 14.096 1.00 79.44 107 ARG A CA 1
ATOM 865 C C . ARG A 1 107 ? -0.969 -2.987 15.353 1.00 79.44 107 ARG A C 1
ATOM 867 O O . ARG A 1 107 ? -1.759 -2.812 16.275 1.00 79.44 107 ARG A O 1
ATOM 874 N N . ARG A 1 108 ? 0.316 -2.637 15.439 1.00 75.62 108 ARG A N 1
ATOM 875 C CA . ARG A 1 108 ? 0.934 -2.079 16.659 1.00 75.62 108 ARG A CA 1
ATOM 876 C C . ARG A 1 108 ? 1.109 -0.561 16.615 1.00 75.62 108 ARG A C 1
ATOM 878 O O . ARG A 1 108 ? 1.320 0.045 17.663 1.00 75.62 108 ARG A O 1
ATOM 885 N N . GLY A 1 109 ? 1.031 0.034 15.426 1.00 67.50 109 GLY A N 1
ATOM 886 C CA . GLY A 1 109 ? 1.499 1.389 15.168 1.00 67.50 109 GLY A CA 1
ATOM 887 C C . GLY A 1 109 ? 3.031 1.453 15.140 1.00 67.50 109 GLY A C 1
ATOM 888 O O . GLY A 1 109 ? 3.714 0.854 15.969 1.00 67.50 109 GLY A O 1
ATOM 889 N N . ALA A 1 110 ? 3.595 2.197 14.185 1.00 58.44 110 ALA A N 1
ATOM 890 C CA . ALA A 1 110 ? 5.048 2.395 14.085 1.00 58.44 110 ALA A CA 1
ATOM 891 C C . ALA A 1 110 ? 5.582 3.491 15.025 1.00 58.44 110 ALA A C 1
ATOM 893 O O . ALA A 1 110 ? 6.771 3.517 15.336 1.00 58.44 110 ALA A O 1
ATOM 894 N N . ILE A 1 111 ? 4.719 4.413 15.468 1.00 58.78 111 ILE A N 1
ATOM 895 C CA . ILE A 1 111 ? 5.123 5.608 16.215 1.00 58.78 111 ILE A CA 1
ATOM 896 C C . ILE A 1 111 ? 4.719 5.438 17.679 1.00 58.78 111 ILE A C 1
ATOM 898 O O . ILE A 1 111 ? 3.559 5.619 18.043 1.00 58.78 111 ILE A O 1
ATOM 902 N N . ARG A 1 112 ? 5.690 5.115 18.539 1.00 53.81 112 ARG A N 1
ATOM 903 C CA . ARG A 1 112 ? 5.511 5.243 19.990 1.00 53.81 112 ARG A CA 1
ATOM 904 C C . ARG A 1 112 ? 5.598 6.725 20.374 1.00 53.81 112 ARG A C 1
ATOM 906 O O . ARG A 1 112 ? 6.555 7.382 19.960 1.00 53.81 112 ARG A O 1
ATOM 913 N N . PRO A 1 113 ? 4.676 7.263 21.192 1.00 51.78 113 PRO A N 1
ATOM 914 C CA . PRO A 1 113 ? 4.864 8.583 21.773 1.00 51.78 113 PRO A CA 1
ATOM 915 C C . PRO A 1 113 ? 6.152 8.584 22.599 1.00 51.78 113 PRO A C 1
ATOM 917 O O . PRO A 1 113 ? 6.366 7.698 23.432 1.00 51.78 113 PRO A O 1
ATOM 920 N N . SER A 1 114 ? 7.017 9.575 22.385 1.00 50.72 114 SER A N 1
ATOM 921 C CA . SER A 1 114 ? 8.165 9.774 23.264 1.00 50.72 114 SER A CA 1
ATOM 922 C C . SER A 1 114 ? 7.670 10.017 24.694 1.00 50.72 114 SER A C 1
ATOM 924 O O . SER A 1 114 ? 6.876 10.930 24.936 1.00 50.72 114 SER A O 1
ATOM 926 N N . ARG A 1 115 ? 8.173 9.237 25.660 1.00 55.31 115 ARG A N 1
ATOM 927 C CA . ARG A 1 115 ? 7.874 9.381 27.101 1.00 55.31 115 ARG A CA 1
ATOM 928 C C . ARG A 1 115 ? 8.144 10.794 27.645 1.00 55.31 115 ARG A C 1
ATOM 930 O O . ARG A 1 115 ? 7.628 11.142 28.702 1.00 55.31 115 ARG A O 1
ATOM 937 N N . SER A 1 116 ? 8.906 11.625 26.934 1.00 51.84 116 SER A N 1
ATOM 938 C CA . SER A 1 116 ? 9.198 13.007 27.328 1.00 51.84 116 SER A CA 1
ATOM 939 C C . SER A 1 116 ? 8.038 13.998 27.139 1.00 51.84 116 SER A C 1
ATOM 941 O O . SER A 1 116 ? 8.081 15.071 27.734 1.00 51.84 116 SER A O 1
ATOM 943 N N . ALA A 1 117 ? 6.977 13.659 26.396 1.00 51.97 117 ALA A N 1
ATOM 944 C CA . ALA A 1 117 ? 5.834 14.563 26.199 1.00 51.97 117 ALA A CA 1
ATOM 945 C C . ALA A 1 117 ? 4.818 14.557 27.362 1.00 51.97 117 ALA A C 1
ATOM 947 O O . ALA A 1 117 ? 4.059 15.509 27.523 1.00 51.97 117 ALA A O 1
ATOM 948 N N . VAL A 1 118 ? 4.814 13.515 28.202 1.00 52.66 118 VAL A N 1
ATOM 949 C CA . VAL A 1 118 ? 3.832 13.361 29.296 1.00 52.66 118 VAL A CA 1
ATOM 950 C C . VAL A 1 118 ? 4.211 14.186 30.534 1.00 52.66 118 VAL A C 1
ATOM 952 O O . VAL A 1 118 ? 3.354 14.550 31.329 1.00 52.66 118 VAL A O 1
ATOM 955 N N . ARG A 1 119 ? 5.487 14.561 30.685 1.00 51.38 119 ARG A N 1
ATOM 956 C CA . ARG A 1 119 ? 6.005 15.176 31.919 1.00 51.38 119 ARG A CA 1
ATOM 957 C C . ARG A 1 119 ? 5.909 16.712 31.970 1.00 51.38 119 ARG A C 1
ATOM 959 O O . ARG A 1 119 ? 6.385 17.306 32.926 1.00 51.38 119 ARG A O 1
ATOM 966 N N . LYS A 1 120 ? 5.305 17.366 30.966 1.00 50.72 120 LYS A N 1
ATOM 967 C CA . LYS A 1 120 ? 5.213 18.842 30.858 1.00 50.72 120 LYS A CA 1
ATOM 968 C C . LYS A 1 120 ? 3.809 19.438 31.072 1.00 50.72 120 LYS A C 1
ATOM 970 O O . LYS A 1 120 ? 3.588 20.588 30.719 1.00 50.72 120 LYS A O 1
ATOM 975 N N . LYS A 1 121 ? 2.861 18.691 31.649 1.00 50.69 121 LYS A N 1
ATOM 976 C CA . LYS A 1 121 ? 1.516 19.204 32.003 1.00 50.69 121 LYS A CA 1
ATOM 977 C C . LYS A 1 121 ? 1.202 19.142 33.506 1.00 50.69 121 LYS A C 1
ATOM 979 O O . LYS A 1 121 ? 0.045 19.033 33.894 1.00 50.69 121 LYS A O 1
ATOM 984 N N . SER A 1 122 ? 2.226 19.197 34.355 1.00 48.00 122 SER A N 1
ATOM 985 C CA . SER A 1 122 ? 2.051 19.227 35.813 1.00 48.00 122 SER A CA 1
ATOM 986 C C . SER A 1 122 ? 3.112 20.123 36.454 1.00 48.00 122 SER A C 1
ATOM 988 O O . SER A 1 122 ? 4.067 19.646 37.062 1.00 48.00 122 SER A O 1
ATOM 990 N N . SER A 1 123 ? 2.991 21.429 36.240 1.00 42.50 123 SER A N 1
ATOM 991 C CA . SER A 1 123 ? 3.539 22.486 37.099 1.00 42.50 123 SER A CA 1
ATOM 992 C C . SER A 1 123 ? 2.642 23.701 36.963 1.00 42.50 123 SER A C 1
ATOM 994 O O . SER A 1 123 ? 2.196 23.940 35.817 1.00 42.50 123 SER A O 1
#

Sequence (123 aa):
MVPFLESKLGENIARWLRARTAEEARTLTLPFDPRERPSPPARALALVEDYFRRASRSGRLEVRDPRAAALAFLGQLHAYVFLHRVVRIEPAVALPRYVETVVEVWRRGAIRPSRSAVRKKSS

Foldseek 3Di:
DVVVVVVVVVVVVVVLVVVVCVVDDPDDDDPWDPPDVVTPVNVQLVVQLVVQVVCVVVVQADDPRSSVVSCVLVVQLCVVCCCCVVVVDPDPDDPVVSNVVSVVCRRPPPDDPDPVVVPPPDD